Protein AF-A0A1A8SPV0-F1 (afdb_monomer_lite)

Secondary structure (DSSP, 8-state):
--HHHHHHHHHHHHHHHHHS-GGG-BHHHHHHIIIIIS--GGGHHHHHHH--BHHHHTT--HHIIIIIS----HHHHHHHHHHHHHHHHIIIII-S-GGGGS-HHHIIIIIHHHTT-GGGHHHHHHTT--HHHHHH--HHHHHHHH----HHHHHHHHHHHHHHHHTTT-TT---

Foldseek 3Di:
DDPVVVVVQLVVLCVVPQVDQQQQFALSNVLSCCCPQLVHNVQSVLCSVQPGGSNSLLVDDLCCCCPSSVPVQPLSSVSSVLVSVQSVVCVVPPGGFLQSVFWLQCVLCPVCVVLVNNVQSVLSNVSRCTSSSLLVDDLCCCCPRSVNPDPVSSVSSVVSSVVCVVVSVHPPDDD

pLDDT: mean 93.68, std 8.32, range [50.78, 98.81]

Structure (mmCIF, N/CA/C/O backbone):
data_AF-A0A1A8SPV0-F1
#
_entry.id   AF-A0A1A8SPV0-F1
#
loop_
_atom_site.group_PDB
_atom_site.id
_atom_site.type_symbol
_atom_site.label_atom_id
_atom_site.label_alt_id
_atom_site.label_comp_id
_atom_site.label_asym_id
_atom_site.label_entity_id
_atom_site.label_seq_id
_atom_site.pdbx_PDB_ins_code
_atom_site.Cartn_x
_atom_site.Cartn_y
_atom_site.Cartn_z
_atom_site.occupancy
_atom_site.B_iso_or_equiv
_atom_site.auth_seq_id
_atom_site.auth_comp_id
_atom_site.auth_asym_id
_atom_site.auth_atom_id
_atom_site.pdbx_PDB_model_num
ATOM 1 N N . MET A 1 1 ? 1.471 11.234 -28.391 1.00 57.25 1 MET A N 1
ATOM 2 C CA . MET A 1 1 ? 0.528 10.204 -27.920 1.00 57.25 1 MET A CA 1
ATOM 3 C C . MET A 1 1 ? -0.560 10.929 -27.162 1.00 57.25 1 MET A C 1
ATOM 5 O O . MET A 1 1 ? -0.248 11.932 -26.532 1.00 57.25 1 MET A O 1
ATOM 9 N N . SER A 1 2 ? -1.816 10.529 -27.324 1.00 77.38 2 SER A N 1
ATOM 10 C CA . SER A 1 2 ? -2.925 11.128 -26.569 1.00 77.38 2 SER A CA 1
ATOM 11 C C . SER A 1 2 ? -2.869 10.671 -25.105 1.00 77.38 2 SER A C 1
ATOM 13 O O . SER A 1 2 ? -2.482 9.531 -24.857 1.00 77.38 2 SER A O 1
ATOM 15 N N . ASP A 1 3 ? -3.312 11.502 -24.154 1.00 74.75 3 ASP A N 1
ATOM 16 C CA . ASP A 1 3 ? -3.429 11.139 -22.727 1.00 74.75 3 ASP A CA 1
ATOM 17 C C . ASP A 1 3 ? -4.176 9.803 -22.511 1.00 74.75 3 ASP A C 1
ATOM 19 O O . ASP A 1 3 ? -3.866 9.038 -21.598 1.00 74.75 3 ASP A O 1
ATOM 23 N N . GLY A 1 4 ? -5.135 9.477 -23.389 1.00 76.62 4 GLY A N 1
ATOM 24 C CA . GLY A 1 4 ? -5.872 8.210 -23.345 1.00 76.62 4 GLY A CA 1
ATOM 25 C C . GLY A 1 4 ? -5.055 6.981 -23.770 1.00 76.62 4 GLY A C 1
ATOM 26 O O . GLY A 1 4 ? -5.272 5.894 -23.239 1.00 76.62 4 GLY A O 1
ATOM 27 N N . GLU A 1 5 ? -4.101 7.136 -24.691 1.00 80.12 5 GLU A N 1
ATOM 28 C CA . GLU A 1 5 ? -3.209 6.046 -25.117 1.00 80.12 5 GLU A CA 1
ATOM 29 C C . GLU A 1 5 ? -2.194 5.712 -24.021 1.00 80.12 5 GLU A C 1
ATOM 31 O O . GLU A 1 5 ? -1.911 4.543 -23.771 1.00 80.12 5 GLU A O 1
ATOM 36 N N . GLU A 1 6 ? -1.682 6.736 -23.335 1.00 80.69 6 GLU A N 1
ATOM 37 C CA . GLU A 1 6 ? -0.732 6.569 -22.236 1.00 80.69 6 GLU A CA 1
ATOM 38 C C . GLU A 1 6 ? -1.379 5.884 -21.024 1.00 80.69 6 GLU A C 1
ATOM 40 O O . GLU A 1 6 ? -0.789 4.984 -20.426 1.00 80.69 6 GLU A O 1
ATOM 45 N N . HIS A 1 7 ? -2.621 6.245 -20.687 1.00 82.00 7 HIS A N 1
ATOM 46 C CA . HIS A 1 7 ? -3.356 5.577 -19.614 1.00 82.00 7 HIS A CA 1
ATOM 47 C C . HIS A 1 7 ? -3.619 4.094 -19.923 1.00 82.00 7 HIS A C 1
ATOM 49 O O . HIS A 1 7 ? -3.449 3.237 -19.053 1.00 82.00 7 HIS A O 1
ATOM 55 N N . LEU A 1 8 ? -3.992 3.775 -21.167 1.00 82.69 8 LEU A N 1
ATOM 56 C CA . LEU A 1 8 ? -4.227 2.397 -21.591 1.00 82.69 8 LEU A CA 1
ATOM 57 C C . LEU A 1 8 ? -2.947 1.551 -21.536 1.00 82.69 8 LEU A C 1
ATOM 59 O O . LEU A 1 8 ? -2.997 0.418 -21.055 1.00 82.69 8 LEU A O 1
ATOM 63 N N . ASP A 1 9 ? -1.808 2.095 -21.974 1.00 87.81 9 ASP A N 1
ATOM 64 C CA . ASP A 1 9 ? -0.514 1.408 -21.874 1.00 87.81 9 ASP A CA 1
ATOM 65 C C . ASP A 1 9 ? -0.165 1.097 -20.411 1.00 87.81 9 ASP A C 1
ATOM 67 O O . ASP A 1 9 ? 0.179 -0.037 -20.078 1.00 87.81 9 ASP A O 1
ATOM 71 N N . ARG A 1 10 ? -0.363 2.051 -19.491 1.00 85.50 10 ARG A N 1
ATOM 72 C CA . ARG A 1 10 ? -0.126 1.825 -18.053 1.00 85.50 10 ARG A CA 1
ATOM 73 C C . ARG A 1 10 ? -1.000 0.709 -17.479 1.00 85.50 10 ARG A C 1
ATOM 75 O O . ARG A 1 10 ? -0.499 -0.106 -16.707 1.00 85.50 10 ARG A O 1
ATOM 82 N N . LEU A 1 11 ? -2.273 0.626 -17.868 1.00 87.44 11 LEU A N 1
ATOM 83 C CA . LEU A 1 11 ? -3.155 -0.470 -17.447 1.00 87.44 11 LEU A CA 1
ATOM 84 C C . LEU A 1 11 ? -2.682 -1.825 -17.989 1.00 87.44 11 LEU A C 1
ATOM 86 O O . LEU A 1 11 ? -2.679 -2.813 -17.256 1.00 87.44 11 LEU A O 1
ATOM 90 N N . GLN A 1 12 ? -2.230 -1.877 -19.244 1.00 87.94 12 GLN A N 1
ATOM 91 C CA . GLN A 1 12 ? -1.663 -3.096 -19.827 1.00 87.94 12 GLN A CA 1
ATOM 92 C C . GLN A 1 12 ? -0.385 -3.525 -19.097 1.00 87.94 12 GLN A C 1
ATOM 94 O O . GLN A 1 12 ? -0.232 -4.697 -18.756 1.00 87.94 12 GLN A O 1
ATOM 99 N N . GLN A 1 13 ? 0.510 -2.580 -18.797 1.00 89.19 13 GLN A N 1
ATOM 100 C CA . GLN A 1 13 ? 1.711 -2.842 -18.003 1.00 89.19 13 GLN A CA 1
ATOM 101 C C . GLN A 1 13 ? 1.366 -3.326 -16.588 1.00 89.19 13 GLN A C 1
ATOM 103 O O . GLN A 1 13 ? 2.016 -4.239 -16.086 1.00 89.19 13 GLN A O 1
ATOM 108 N N . ALA A 1 14 ? 0.334 -2.762 -15.955 1.00 86.38 14 ALA A N 1
ATOM 109 C CA . ALA A 1 14 ? -0.133 -3.208 -14.647 1.00 86.38 14 ALA A CA 1
ATOM 110 C C . ALA A 1 14 ? -0.661 -4.649 -14.693 1.00 86.38 14 ALA A C 1
ATOM 112 O O . ALA A 1 14 ? -0.336 -5.440 -13.813 1.00 86.38 14 ALA A O 1
ATOM 113 N N . GLU A 1 15 ? -1.390 -5.042 -15.736 1.00 86.44 15 GLU A N 1
ATOM 114 C CA . GLU A 1 15 ? -1.851 -6.427 -15.875 1.00 86.44 15 GLU A CA 1
ATOM 115 C C . GLU A 1 15 ? -0.677 -7.407 -16.040 1.00 86.44 15 GLU A C 1
ATOM 117 O O . GLU A 1 15 ? -0.641 -8.452 -15.390 1.00 86.44 15 GLU A O 1
ATOM 122 N N . LEU A 1 16 ? 0.355 -7.032 -16.808 1.00 84.31 16 LEU A N 1
ATOM 123 C CA . LEU A 1 16 ? 1.569 -7.846 -16.963 1.00 84.31 16 LEU A CA 1
ATOM 124 C C . LEU A 1 16 ? 2.277 -8.125 -15.629 1.00 84.31 16 LEU A C 1
ATOM 126 O O . LEU A 1 16 ? 2.913 -9.174 -15.481 1.00 84.31 16 LEU A O 1
ATOM 130 N N . THR A 1 17 ? 2.163 -7.223 -14.650 1.00 86.88 17 THR A N 1
ATOM 131 C CA . THR A 1 17 ? 2.769 -7.404 -13.320 1.00 86.88 17 THR A CA 1
ATOM 132 C C . THR A 1 17 ? 2.154 -8.571 -12.546 1.00 86.88 17 THR A C 1
ATOM 134 O O . THR A 1 17 ? 2.819 -9.151 -11.693 1.00 86.88 17 THR A O 1
ATOM 137 N N . ARG A 1 18 ? 0.920 -8.979 -12.875 1.00 82.50 18 ARG A N 1
ATOM 138 C CA . ARG A 1 18 ? 0.226 -10.086 -12.201 1.00 82.50 18 ARG A CA 1
ATOM 139 C C . ARG A 1 18 ? 0.742 -11.460 -12.610 1.00 82.50 18 ARG A C 1
ATOM 141 O O . ARG A 1 18 ? 0.628 -12.409 -11.841 1.00 82.50 18 ARG A O 1
ATOM 148 N N . THR A 1 19 ? 1.281 -11.577 -13.821 1.00 82.62 19 THR A N 1
ATOM 149 C CA . THR A 1 19 ? 1.695 -12.860 -14.415 1.00 82.62 19 THR A CA 1
ATOM 150 C C . THR A 1 19 ? 3.202 -12.965 -14.624 1.00 82.62 19 THR A C 1
ATOM 152 O O . THR A 1 19 ? 3.691 -14.000 -15.070 1.00 82.62 19 THR A O 1
ATOM 155 N N . THR A 1 20 ? 3.947 -11.898 -14.336 1.00 88.06 20 THR A N 1
ATOM 156 C CA . THR A 1 20 ? 5.388 -11.814 -14.582 1.00 88.06 20 THR A CA 1
ATOM 157 C C . THR A 1 20 ? 6.127 -11.616 -13.269 1.00 88.06 20 THR A C 1
ATOM 159 O O . THR A 1 20 ? 5.799 -10.699 -12.519 1.00 88.06 20 THR A O 1
ATOM 162 N N . CYS A 1 21 ? 7.170 -12.409 -13.014 1.00 92.06 21 CYS A N 1
ATOM 163 C CA . CYS A 1 21 ? 8.030 -12.227 -11.844 1.00 92.06 21 CYS A CA 1
ATOM 164 C C . CYS A 1 21 ? 8.612 -10.808 -11.797 1.00 92.06 21 CYS A C 1
ATOM 166 O O . CYS A 1 21 ? 9.087 -10.293 -12.816 1.00 92.06 21 CYS A O 1
ATOM 168 N N . MET A 1 22 ? 8.618 -10.190 -10.611 1.00 94.81 22 MET A N 1
ATOM 169 C CA . MET A 1 22 ? 9.085 -8.811 -10.438 1.00 94.81 22 MET A CA 1
ATOM 170 C C . MET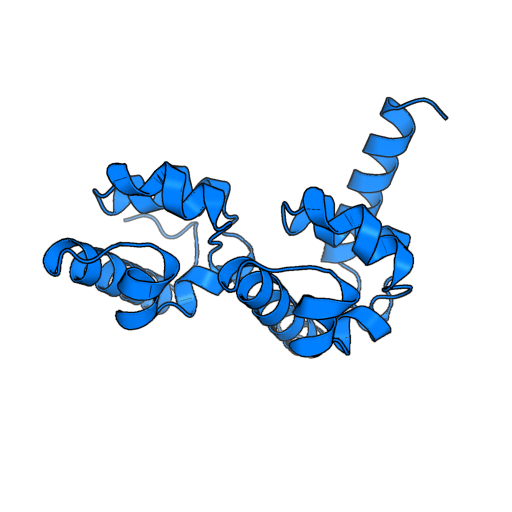 A 1 22 ? 10.536 -8.644 -10.901 1.00 94.81 22 MET A C 1
ATOM 172 O O . MET A 1 22 ? 10.874 -7.638 -11.519 1.00 94.81 22 MET A O 1
ATOM 176 N N . SER A 1 23 ? 11.391 -9.653 -10.729 1.00 94.62 23 SER A N 1
ATOM 177 C CA . SER A 1 23 ? 12.774 -9.643 -11.230 1.00 94.62 23 SER A CA 1
ATOM 178 C C . SER A 1 23 ? 12.913 -9.498 -12.756 1.00 94.62 23 SER A C 1
ATOM 180 O O . SER A 1 23 ? 14.002 -9.177 -13.241 1.00 94.62 23 SER A O 1
ATOM 182 N N . LEU A 1 24 ? 11.838 -9.694 -13.524 1.00 94.88 24 LEU A N 1
ATOM 183 C CA . LEU A 1 24 ? 11.809 -9.541 -14.982 1.00 94.88 24 LEU A CA 1
ATOM 184 C C . LEU A 1 24 ? 11.193 -8.210 -15.437 1.00 94.88 24 LEU A C 1
ATOM 186 O O . LEU A 1 24 ? 11.202 -7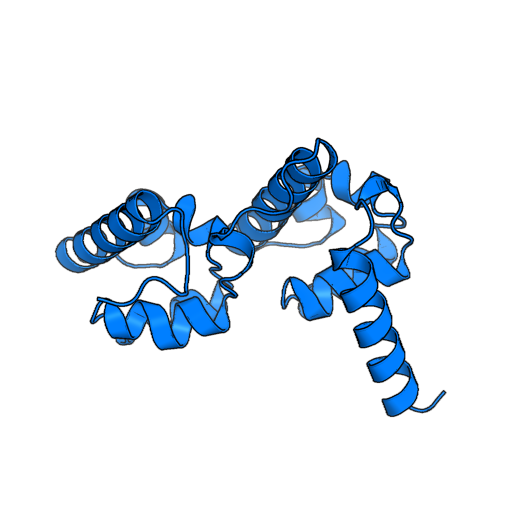.904 -16.632 1.00 94.88 24 LEU A O 1
ATOM 190 N N . TRP A 1 25 ? 10.673 -7.397 -14.515 1.00 96.25 25 TRP A N 1
ATOM 191 C CA . TRP A 1 25 ? 10.015 -6.143 -14.868 1.00 96.25 25 TRP A CA 1
ATOM 192 C C . TRP A 1 25 ? 11.002 -5.102 -15.391 1.00 96.25 25 TRP A C 1
ATOM 194 O O . TRP A 1 25 ? 12.062 -4.843 -14.810 1.00 96.25 25 TRP A O 1
ATOM 204 N N . ARG A 1 26 ? 10.601 -4.440 -16.477 1.00 95.88 26 ARG A N 1
ATOM 205 C CA . ARG A 1 26 ? 11.246 -3.222 -16.981 1.00 95.88 26 ARG A CA 1
ATOM 206 C C . ARG A 1 26 ? 10.714 -1.993 -16.237 1.00 95.88 26 ARG A C 1
ATOM 208 O O . ARG A 1 26 ? 9.718 -2.081 -15.524 1.00 95.88 26 ARG A O 1
ATOM 215 N N . ALA A 1 27 ? 11.357 -0.842 -16.438 1.00 95.12 27 ALA A N 1
ATOM 216 C CA . ALA A 1 27 ? 10.978 0.420 -15.796 1.00 95.12 27 ALA A CA 1
ATOM 217 C C . ALA A 1 27 ? 9.480 0.762 -15.943 1.00 95.12 27 ALA A C 1
ATOM 219 O O . ALA A 1 27 ? 8.859 1.153 -14.962 1.00 95.12 27 ALA A O 1
ATOM 220 N N . GLY A 1 28 ? 8.886 0.554 -17.126 1.00 94.50 28 GLY A N 1
ATOM 221 C CA . GLY A 1 28 ? 7.456 0.816 -17.353 1.00 94.50 28 GLY A CA 1
ATOM 222 C C . GLY A 1 28 ? 6.535 -0.023 -16.460 1.00 94.50 28 GLY A C 1
ATOM 223 O O . GLY A 1 28 ? 5.647 0.522 -15.815 1.00 94.50 28 GLY A O 1
ATOM 224 N N . ALA A 1 29 ? 6.807 -1.325 -16.327 1.00 96.19 29 ALA A N 1
ATOM 225 C CA . ALA A 1 29 ? 6.045 -2.210 -15.442 1.00 96.19 29 ALA A CA 1
ATOM 226 C C . ALA A 1 29 ? 6.198 -1.829 -13.959 1.00 96.19 29 ALA A C 1
ATOM 228 O O . ALA A 1 29 ? 5.231 -1.892 -13.208 1.00 96.19 29 ALA A O 1
ATOM 229 N N . VAL A 1 30 ? 7.381 -1.363 -13.538 1.00 97.19 30 VAL A N 1
ATOM 230 C CA . VAL A 1 30 ? 7.593 -0.837 -12.177 1.00 97.19 30 VAL A CA 1
ATOM 231 C C . VAL A 1 30 ? 6.748 0.414 -11.918 1.00 97.19 30 VAL A C 1
ATOM 233 O O . VAL A 1 30 ? 6.123 0.522 -10.864 1.00 97.19 30 VAL A O 1
ATOM 236 N N . GLN A 1 31 ? 6.708 1.348 -12.872 1.00 95.81 31 GLN A N 1
ATOM 237 C CA . GLN A 1 31 ? 5.912 2.572 -12.747 1.00 95.81 31 GLN A CA 1
ATOM 238 C C . GLN A 1 31 ? 4.414 2.257 -12.713 1.00 95.81 31 GLN A C 1
ATOM 240 O O . GLN A 1 31 ? 3.716 2.722 -11.815 1.00 95.81 31 GLN A O 1
ATOM 245 N N . ALA A 1 32 ? 3.943 1.397 -13.620 1.00 96.12 32 ALA A N 1
ATOM 246 C CA . ALA A 1 32 ? 2.555 0.947 -13.650 1.00 96.12 32 ALA A CA 1
ATOM 247 C C . ALA A 1 32 ? 2.153 0.208 -12.366 1.00 96.12 32 ALA A C 1
ATOM 249 O O . ALA A 1 32 ? 1.067 0.430 -11.837 1.00 96.12 32 ALA A O 1
ATOM 250 N N . TRP A 1 33 ? 3.038 -0.623 -11.811 1.00 97.12 33 TRP A N 1
ATOM 251 C CA . TRP A 1 33 ? 2.814 -1.271 -10.521 1.00 97.12 33 TRP A CA 1
ATOM 252 C C . TRP A 1 33 ? 2.680 -0.259 -9.375 1.00 97.12 33 TRP A C 1
ATOM 254 O O . TRP A 1 33 ? 1.744 -0.353 -8.581 1.00 97.12 33 TRP A O 1
ATOM 264 N N . MET A 1 34 ? 3.576 0.729 -9.295 1.00 97.19 34 MET A N 1
ATOM 265 C CA . MET A 1 34 ? 3.522 1.769 -8.260 1.00 97.19 34 MET A CA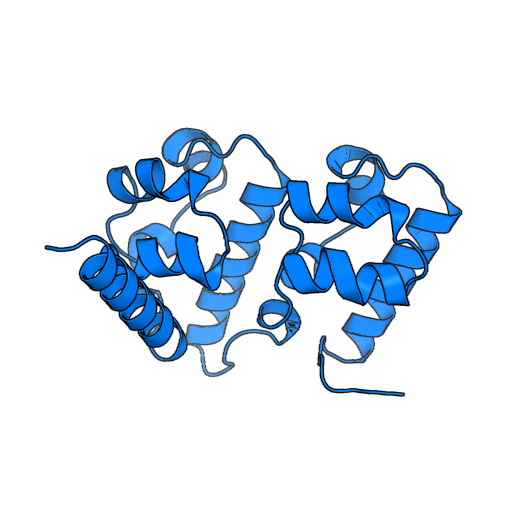 1
ATOM 266 C C . MET A 1 34 ? 2.231 2.595 -8.363 1.00 97.19 34 MET A C 1
ATOM 268 O O . MET A 1 34 ? 1.588 2.891 -7.357 1.00 97.19 34 MET A O 1
ATOM 272 N N . GLU A 1 35 ? 1.836 2.951 -9.582 1.00 95.94 35 GLU A N 1
ATOM 273 C CA . GLU A 1 35 ? 0.657 3.771 -9.837 1.00 95.94 35 GLU A CA 1
ATOM 274 C C . GLU A 1 35 ? -0.648 3.007 -9.622 1.00 95.94 35 GLU A C 1
ATOM 276 O O . GLU A 1 35 ? -1.470 3.402 -8.798 1.00 95.94 35 GLU A O 1
ATOM 281 N N . VAL A 1 36 ? -0.829 1.919 -10.368 1.00 95.56 36 VAL A N 1
ATOM 282 C CA .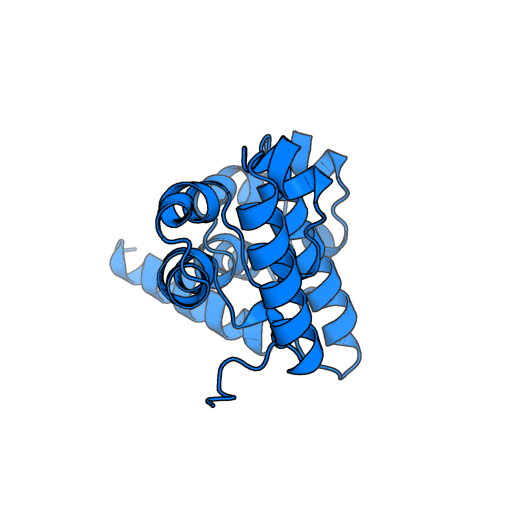 VAL A 1 36 ? -2.119 1.245 -10.539 1.00 95.56 36 VAL A CA 1
ATOM 283 C C . VAL A 1 36 ? -2.323 0.183 -9.469 1.00 95.56 36 VAL A C 1
ATOM 285 O O . VAL A 1 36 ? -3.376 0.135 -8.843 1.00 95.56 36 VAL A O 1
ATOM 288 N N . VAL A 1 37 ? -1.316 -0.663 -9.231 1.00 95.56 37 VAL A N 1
ATOM 289 C CA . VAL A 1 37 ? -1.445 -1.803 -8.306 1.00 95.56 37 VAL A CA 1
ATOM 290 C C . VAL A 1 37 ? -1.294 -1.350 -6.857 1.00 95.56 37 VAL A C 1
ATOM 292 O O . VAL A 1 37 ? -2.055 -1.756 -5.982 1.00 95.56 37 VAL A O 1
ATOM 295 N N . MET A 1 38 ? -0.312 -0.493 -6.584 1.00 97.44 38 MET A N 1
ATOM 296 C CA . MET A 1 38 ? -0.055 0.005 -5.234 1.00 97.44 38 MET A CA 1
ATOM 297 C C . MET A 1 38 ? -0.905 1.231 -4.882 1.00 97.44 38 MET A C 1
ATOM 299 O O . MET A 1 38 ? -1.086 1.514 -3.693 1.00 97.44 38 MET A O 1
ATOM 303 N N . GLY A 1 39 ? -1.443 1.938 -5.883 1.00 97.25 39 GLY A N 1
ATOM 304 C CA . GLY A 1 39 ? -2.232 3.152 -5.684 1.00 97.25 39 GLY A CA 1
ATOM 305 C C . GLY A 1 39 ? -1.392 4.329 -5.190 1.00 97.25 39 GLY A C 1
ATOM 306 O O . GLY A 1 39 ? -1.842 5.083 -4.330 1.00 97.25 39 GLY A O 1
ATOM 307 N N . MET A 1 40 ? -0.150 4.457 -5.670 1.00 98.00 40 MET A N 1
ATOM 308 C CA . MET A 1 40 ? 0.829 5.431 -5.174 1.00 98.00 40 MET A CA 1
ATOM 309 C C . MET A 1 40 ? 1.369 6.365 -6.275 1.00 98.00 40 MET A C 1
ATOM 311 O O . MET A 1 40 ? 2.588 6.483 -6.449 1.00 98.00 40 MET A O 1
ATOM 315 N N . PRO A 1 41 ? 0.499 7.079 -7.018 1.00 96.50 41 PRO A N 1
ATOM 316 C CA . PRO A 1 41 ? 0.925 7.918 -8.138 1.00 96.50 41 PRO A CA 1
ATOM 317 C C . PRO A 1 41 ? 1.878 9.049 -7.732 1.00 96.50 41 PRO A C 1
ATOM 319 O O . PRO A 1 41 ? 2.727 9.467 -8.516 1.00 96.50 41 PRO A O 1
ATOM 322 N N . MET A 1 42 ? 1.793 9.514 -6.481 1.00 96.94 42 MET A N 1
ATOM 323 C CA . MET A 1 42 ? 2.638 10.592 -5.961 1.00 96.94 42 MET A CA 1
ATOM 324 C C . MET A 1 42 ? 4.136 10.251 -5.928 1.00 96.94 42 MET A C 1
ATOM 326 O O . MET A 1 42 ? 4.952 11.163 -5.835 1.00 96.94 42 MET A O 1
ATOM 330 N N . TYR A 1 43 ? 4.508 8.968 -6.013 1.00 97.50 43 TYR A N 1
ATOM 331 C CA . TYR A 1 43 ? 5.907 8.527 -5.991 1.00 97.50 43 TYR A CA 1
ATOM 332 C C . TYR A 1 43 ? 6.460 8.149 -7.370 1.00 97.50 43 TYR A C 1
ATOM 334 O O . TYR A 1 43 ? 7.633 7.787 -7.466 1.00 97.50 43 TYR A O 1
ATOM 342 N N . ILE A 1 44 ? 5.670 8.255 -8.449 1.00 95.56 44 ILE A N 1
ATOM 343 C CA . ILE A 1 44 ? 6.101 7.828 -9.793 1.00 95.56 44 ILE A CA 1
ATOM 344 C C . ILE A 1 44 ? 7.314 8.618 -10.273 1.00 95.56 44 ILE A C 1
ATOM 346 O O . ILE A 1 44 ? 8.233 8.011 -10.813 1.00 95.56 44 ILE A O 1
ATOM 350 N N . GLN A 1 45 ? 7.355 9.937 -10.059 1.00 95.38 45 GLN A N 1
ATOM 351 C CA . GLN A 1 45 ? 8.464 10.767 -10.539 1.00 95.38 45 GLN A CA 1
ATOM 352 C C . GLN A 1 45 ? 9.801 10.283 -9.961 1.00 95.38 45 GLN A C 1
ATOM 354 O O . GLN A 1 45 ? 10.681 9.858 -10.711 1.00 95.38 45 GLN A O 1
ATOM 359 N N . ALA A 1 46 ? 9.911 10.231 -8.630 1.00 96.00 46 ALA A N 1
ATOM 360 C CA . ALA A 1 46 ? 11.111 9.748 -7.951 1.00 96.00 46 ALA A CA 1
ATOM 361 C C . ALA A 1 46 ? 11.403 8.270 -8.274 1.00 96.00 46 ALA A C 1
ATOM 363 O O . ALA A 1 46 ? 12.560 7.882 -8.442 1.00 96.00 46 ALA A O 1
ATOM 364 N N . CYS A 1 47 ? 10.367 7.438 -8.428 1.00 95.88 47 CYS A N 1
ATOM 365 C CA . CYS A 1 47 ? 10.519 6.045 -8.846 1.00 95.88 47 CYS A CA 1
ATOM 366 C C . CYS A 1 47 ? 11.117 5.932 -10.255 1.00 95.88 47 CYS A C 1
ATOM 368 O O . CYS A 1 47 ? 12.044 5.156 -10.465 1.00 95.88 47 CYS A O 1
ATOM 370 N N . SER A 1 48 ? 10.659 6.746 -11.207 1.00 94.75 48 SER A N 1
ATOM 371 C CA . SER A 1 48 ? 11.155 6.752 -12.585 1.00 94.75 48 SER A CA 1
ATOM 372 C C . SER A 1 48 ? 12.622 7.173 -12.670 1.00 94.75 48 SER A C 1
ATOM 374 O O . SER A 1 48 ? 13.377 6.637 -13.486 1.00 94.75 48 SER A O 1
ATOM 376 N N . GLU A 1 49 ? 13.052 8.085 -11.798 1.00 95.44 49 GLU A N 1
ATOM 377 C CA . GLU A 1 49 ? 14.421 8.589 -11.725 1.00 95.44 49 GLU A CA 1
ATOM 378 C C . GLU A 1 49 ? 15.372 7.552 -11.120 1.00 95.44 49 GLU A C 1
ATOM 380 O O . GLU A 1 49 ? 16.441 7.315 -11.688 1.00 95.44 49 GLU A O 1
ATOM 385 N N . ASN A 1 50 ? 14.945 6.865 -10.056 1.00 95.56 50 ASN A N 1
ATOM 386 C CA . ASN A 1 50 ? 15.819 6.032 -9.226 1.00 95.56 50 ASN A CA 1
ATOM 387 C C . ASN A 1 50 ? 15.679 4.516 -9.465 1.00 95.56 50 ASN A C 1
ATOM 389 O O . ASN A 1 50 ? 16.600 3.758 -9.167 1.00 95.56 50 ASN A O 1
ATOM 393 N N . VAL A 1 51 ? 14.572 4.041 -10.048 1.00 97.00 51 VAL A N 1
ATOM 394 C CA . VAL A 1 51 ? 14.271 2.606 -10.197 1.00 97.00 51 VAL A CA 1
ATOM 395 C C . VAL A 1 51 ? 14.098 2.237 -11.669 1.00 97.00 51 VAL A C 1
ATOM 397 O O . VAL A 1 51 ? 13.095 2.541 -12.310 1.00 97.00 51 VAL A O 1
ATOM 400 N N . LYS A 1 52 ? 15.097 1.546 -12.232 1.00 95.94 52 LYS A N 1
ATOM 401 C CA . LYS A 1 52 ? 15.149 1.232 -13.677 1.00 95.94 52 LYS A CA 1
ATOM 402 C C . LYS A 1 52 ? 14.672 -0.174 -14.049 1.00 95.94 52 LYS A C 1
ATOM 404 O O . LYS A 1 52 ? 14.533 -0.488 -15.229 1.00 95.94 52 LYS A O 1
ATOM 409 N N . SER A 1 53 ? 14.444 -1.038 -13.067 1.00 97.69 53 SER A N 1
ATOM 410 C CA . SER A 1 53 ? 13.940 -2.399 -13.276 1.00 97.69 53 SER A CA 1
ATOM 411 C C . SER A 1 53 ? 13.374 -2.966 -11.983 1.00 97.69 53 SER A C 1
ATOM 413 O O . SER A 1 53 ? 13.681 -2.472 -10.895 1.00 97.69 53 SER A O 1
ATOM 415 N N . GLY A 1 54 ? 12.608 -4.048 -12.089 1.00 97.25 54 GLY A N 1
ATOM 416 C CA . GLY A 1 54 ? 12.106 -4.737 -10.910 1.00 97.25 54 GLY A CA 1
ATOM 417 C C . GLY A 1 54 ? 13.206 -5.401 -10.078 1.00 97.25 54 GLY A C 1
ATOM 418 O O . GLY A 1 54 ? 13.057 -5.481 -8.869 1.00 97.25 54 GLY A O 1
ATOM 419 N N . LYS A 1 55 ? 14.373 -5.753 -10.647 1.00 96.31 55 LYS A N 1
ATOM 420 C CA . LYS A 1 55 ? 15.542 -6.180 -9.842 1.00 96.31 55 LYS A CA 1
ATOM 421 C C . LYS A 1 55 ? 16.043 -5.083 -8.906 1.00 96.31 55 LYS A C 1
ATOM 423 O O . LYS A 1 55 ? 16.424 -5.380 -7.781 1.00 96.31 55 LYS A O 1
ATOM 428 N N . VAL A 1 56 ? 16.039 -3.830 -9.370 1.00 97.19 56 VAL A N 1
ATOM 429 C CA . VAL A 1 56 ? 16.402 -2.676 -8.531 1.00 97.19 56 VAL A CA 1
ATOM 430 C C . VAL A 1 56 ? 15.337 -2.460 -7.462 1.00 97.19 56 VAL A C 1
ATOM 432 O O . VAL A 1 56 ? 15.682 -2.324 -6.295 1.00 97.19 56 VAL A O 1
ATOM 435 N N . LEU A 1 57 ? 14.052 -2.513 -7.836 1.00 97.31 57 LEU A N 1
ATOM 436 C CA . LEU A 1 57 ? 12.937 -2.404 -6.889 1.00 97.31 57 LEU A CA 1
ATOM 437 C C . LEU A 1 57 ? 13.024 -3.467 -5.783 1.00 97.31 57 LEU A C 1
ATOM 439 O O . LEU A 1 57 ? 12.946 -3.150 -4.601 1.00 97.31 57 LEU A O 1
ATOM 443 N N . LEU A 1 58 ? 13.259 -4.721 -6.172 1.00 95.75 58 LEU A N 1
ATOM 444 C CA . LEU A 1 58 ? 13.470 -5.848 -5.269 1.00 95.75 58 LEU A CA 1
ATOM 445 C C . LEU A 1 58 ? 14.713 -5.689 -4.395 1.00 95.75 58 LEU A C 1
ATOM 447 O O . LEU A 1 58 ? 14.868 -6.486 -3.484 1.00 95.75 58 LEU A O 1
ATOM 451 N N . GLY A 1 59 ? 15.613 -4.745 -4.662 1.00 95.06 59 GLY A N 1
ATOM 452 C CA . GLY A 1 59 ? 16.827 -4.503 -3.882 1.00 95.06 59 GLY A CA 1
ATOM 453 C C . GLY A 1 59 ? 16.728 -3.337 -2.896 1.00 95.06 59 GLY A C 1
ATOM 454 O O . GLY A 1 59 ? 17.645 -3.177 -2.098 1.00 95.06 59 GLY A O 1
ATOM 455 N N . LEU A 1 60 ? 15.650 -2.541 -2.930 1.00 95.88 60 LEU A N 1
ATOM 456 C CA . LEU A 1 60 ? 15.567 -1.301 -2.150 1.00 95.88 60 LEU A CA 1
ATOM 457 C C . LEU A 1 60 ? 15.573 -1.551 -0.635 1.00 95.88 60 LEU A C 1
ATOM 459 O O . LEU A 1 60 ? 14.844 -2.396 -0.103 1.00 95.88 60 LEU A O 1
ATOM 463 N N . THR A 1 61 ? 16.376 -0.758 0.065 1.00 95.06 61 THR A N 1
ATOM 464 C CA . THR A 1 61 ? 16.448 -0.686 1.526 1.00 95.06 61 THR A CA 1
ATOM 465 C C . THR A 1 61 ? 15.465 0.350 2.089 1.00 95.06 61 THR A C 1
ATOM 467 O O . THR A 1 61 ? 14.733 1.003 1.352 1.00 95.06 61 THR A O 1
ATOM 470 N N . ASP A 1 62 ? 15.403 0.495 3.420 1.00 93.25 62 ASP A N 1
ATOM 471 C CA . ASP A 1 62 ? 14.597 1.560 4.052 1.00 93.25 62 ASP A CA 1
ATOM 472 C C . ASP A 1 62 ? 15.097 2.938 3.644 1.00 93.25 62 ASP A C 1
ATOM 474 O O . ASP A 1 62 ? 14.305 3.832 3.361 1.00 93.25 62 ASP A O 1
ATOM 478 N N . GLU A 1 63 ? 16.420 3.079 3.623 1.00 95.19 63 GLU A N 1
ATOM 479 C CA . GLU A 1 63 ? 17.099 4.317 3.288 1.00 95.19 63 GLU A CA 1
ATOM 480 C C . GLU A 1 63 ? 16.848 4.691 1.826 1.00 95.19 63 GLU A C 1
ATOM 482 O O . GLU A 1 63 ? 16.526 5.842 1.545 1.00 95.19 63 GLU A O 1
ATOM 487 N N . ASP A 1 64 ? 16.862 3.720 0.906 1.00 96.25 64 ASP A N 1
ATOM 488 C CA . ASP A 1 64 ? 16.532 3.978 -0.501 1.00 96.25 64 ASP A CA 1
ATOM 489 C C . ASP A 1 64 ? 15.075 4.432 -0.682 1.00 96.25 64 ASP A C 1
ATOM 491 O O . ASP A 1 64 ? 14.786 5.302 -1.506 1.00 96.25 64 ASP A O 1
ATOM 495 N N . LEU A 1 65 ? 14.138 3.868 0.087 1.00 97.12 65 LEU A N 1
ATOM 496 C CA . LEU A 1 65 ? 12.737 4.299 0.050 1.00 97.12 65 LEU A CA 1
ATOM 497 C C . LEU A 1 65 ? 12.561 5.699 0.647 1.00 97.12 65 LEU A C 1
ATOM 499 O O . LEU A 1 65 ? 11.784 6.501 0.132 1.00 97.12 65 LEU A O 1
ATOM 503 N N . GLU A 1 66 ? 13.258 5.999 1.738 1.00 96.62 66 GLU A N 1
ATOM 504 C CA . GLU A 1 66 ? 13.154 7.285 2.423 1.00 96.62 66 GLU A CA 1
ATOM 505 C C . GLU A 1 66 ? 13.831 8.414 1.644 1.00 96.62 66 GLU A C 1
ATOM 507 O O . GLU A 1 66 ? 13.202 9.442 1.403 1.00 96.62 66 GLU A O 1
ATOM 512 N N . LEU A 1 67 ? 15.077 8.213 1.214 1.00 94.81 67 LEU A N 1
ATOM 513 C CA . LEU A 1 67 ? 15.889 9.227 0.544 1.00 94.81 67 LEU A CA 1
ATOM 514 C C . LEU A 1 67 ? 15.727 9.172 -0.976 1.00 94.81 67 LEU A C 1
ATOM 516 O O . LEU A 1 67 ? 15.410 10.183 -1.598 1.00 94.81 67 LEU A O 1
ATOM 520 N N . GLY A 1 68 ? 15.896 7.992 -1.575 1.00 92.88 68 GLY A N 1
ATOM 521 C CA . GLY A 1 68 ? 15.848 7.818 -3.030 1.00 92.88 68 GLY A CA 1
ATOM 522 C C . GLY A 1 68 ? 14.454 8.061 -3.606 1.00 92.88 68 GLY A C 1
ATOM 523 O O . GLY A 1 68 ? 14.302 8.773 -4.593 1.00 92.88 68 GLY A O 1
ATOM 524 N N . LEU A 1 69 ? 13.413 7.522 -2.964 1.00 96.00 69 LEU A N 1
ATOM 525 C CA . LEU A 1 69 ? 12.022 7.736 -3.385 1.00 96.00 69 LEU A CA 1
ATOM 526 C C . LEU A 1 69 ? 11.319 8.890 -2.657 1.00 96.00 69 LEU A C 1
ATOM 528 O O . LEU A 1 69 ? 10.152 9.161 -2.939 1.00 96.00 69 LEU A O 1
ATOM 532 N N . SER A 1 70 ? 12.010 9.580 -1.741 1.00 96.62 70 SER A N 1
ATOM 533 C CA . SER A 1 70 ? 11.454 10.693 -0.954 1.00 96.62 70 SER A CA 1
ATOM 534 C C . SER A 1 70 ? 10.173 10.325 -0.184 1.00 96.62 70 SER A C 1
ATOM 536 O O . SER A 1 70 ? 9.261 11.140 -0.011 1.00 96.62 70 SER A O 1
ATOM 538 N N . ILE A 1 71 ? 10.063 9.079 0.290 1.00 97.88 71 ILE A N 1
ATOM 539 C CA . ILE A 1 71 ? 8.863 8.590 0.979 1.00 97.88 71 ILE A CA 1
ATOM 540 C C . ILE A 1 71 ? 8.972 8.899 2.470 1.00 97.88 71 ILE A C 1
ATOM 542 O O . ILE A 1 71 ? 9.343 8.046 3.273 1.00 97.88 71 ILE A O 1
ATOM 546 N N . GLY A 1 72 ? 8.595 10.116 2.865 1.00 97.31 72 GLY A N 1
ATOM 547 C CA . GLY A 1 72 ? 8.637 10.550 4.268 1.00 97.31 72 GLY A CA 1
ATOM 548 C C . GLY A 1 72 ? 7.638 9.834 5.193 1.00 97.31 72 GLY A C 1
ATOM 549 O O . GLY A 1 72 ? 7.918 9.654 6.380 1.00 97.31 72 GLY A O 1
ATOM 550 N N . ASN A 1 73 ? 6.504 9.354 4.670 1.00 98.00 73 ASN A N 1
ATOM 551 C CA . ASN A 1 73 ? 5.487 8.668 5.474 1.00 98.00 73 ASN A CA 1
ATOM 552 C C . ASN A 1 73 ? 5.914 7.214 5.803 1.00 98.00 73 ASN A C 1
ATOM 554 O O . ASN A 1 73 ? 6.093 6.410 4.882 1.00 98.00 73 ASN A O 1
ATOM 558 N N . PRO A 1 74 ? 6.039 6.834 7.091 1.00 97.88 74 PRO A N 1
ATOM 559 C CA . PRO A 1 74 ? 6.519 5.508 7.487 1.00 97.88 74 PRO A CA 1
ATOM 560 C C . PRO A 1 74 ? 5.568 4.366 7.102 1.00 97.88 74 PRO A C 1
ATOM 562 O O . PRO A 1 74 ? 6.032 3.257 6.837 1.00 97.88 74 PRO A O 1
ATOM 565 N N . ILE A 1 75 ? 4.255 4.611 7.026 1.00 98.50 75 ILE A N 1
ATOM 566 C CA . ILE A 1 75 ? 3.291 3.591 6.590 1.00 98.50 75 ILE A CA 1
ATOM 567 C C . ILE A 1 75 ? 3.384 3.374 5.077 1.00 98.50 75 ILE A C 1
ATOM 569 O O . ILE A 1 75 ? 3.327 2.232 4.629 1.00 98.50 75 ILE A O 1
ATOM 573 N N . HIS A 1 76 ? 3.638 4.424 4.290 1.00 98.62 76 HIS A N 1
ATOM 574 C CA . HIS A 1 76 ? 3.858 4.288 2.844 1.00 98.62 76 HIS A CA 1
ATOM 575 C C . HIS A 1 76 ? 5.127 3.481 2.546 1.00 98.62 76 HIS A C 1
ATOM 577 O O . HIS A 1 76 ? 5.100 2.581 1.705 1.00 98.62 76 HIS A O 1
ATOM 583 N N . ARG A 1 77 ? 6.219 3.733 3.288 1.00 98.31 77 ARG A N 1
ATOM 584 C CA . ARG A 1 77 ? 7.433 2.903 3.206 1.00 98.31 77 ARG A CA 1
ATOM 585 C C . ARG A 1 77 ? 7.120 1.455 3.557 1.00 98.31 77 ARG A C 1
ATOM 587 O O . ARG A 1 77 ? 7.436 0.557 2.782 1.00 98.31 77 ARG A O 1
ATOM 594 N N . ARG A 1 78 ? 6.432 1.222 4.681 1.00 98.44 78 ARG A N 1
ATOM 595 C CA . ARG A 1 78 ? 6.042 -0.128 5.114 1.00 98.44 78 ARG A CA 1
ATOM 596 C C . ARG A 1 78 ? 5.207 -0.852 4.052 1.00 98.44 78 ARG A C 1
ATOM 598 O O . ARG A 1 78 ? 5.501 -2.005 3.758 1.00 98.44 78 ARG A O 1
ATOM 605 N N . LYS A 1 79 ? 4.230 -0.179 3.439 1.00 98.69 79 LYS A N 1
ATOM 606 C CA . LYS A 1 79 ? 3.390 -0.717 2.358 1.00 98.69 79 LYS A CA 1
ATOM 607 C C . LYS A 1 79 ? 4.226 -1.260 1.197 1.00 98.69 79 LYS A C 1
ATOM 609 O O . LYS A 1 79 ? 4.038 -2.404 0.791 1.00 98.69 79 LYS A O 1
ATOM 614 N N . ILE A 1 80 ? 5.181 -0.471 0.698 1.00 98.38 80 ILE A N 1
ATOM 615 C CA . ILE A 1 80 ? 6.065 -0.882 -0.405 1.00 98.38 80 ILE A CA 1
ATOM 616 C C . ILE A 1 80 ? 6.959 -2.048 0.015 1.00 98.38 80 ILE A C 1
ATOM 618 O O . ILE A 1 80 ? 7.119 -2.995 -0.749 1.00 98.38 80 ILE A O 1
ATOM 622 N N . ARG A 1 81 ? 7.507 -2.026 1.234 1.00 98.12 81 ARG A N 1
ATOM 623 C CA . ARG A 1 81 ? 8.385 -3.102 1.720 1.00 98.12 81 ARG A CA 1
ATOM 624 C C . ARG A 1 81 ? 7.662 -4.427 1.852 1.00 98.12 81 ARG A C 1
ATOM 626 O O . ARG A 1 81 ? 8.150 -5.432 1.348 1.00 98.12 81 ARG A O 1
ATOM 633 N N . LEU A 1 82 ? 6.480 -4.413 2.462 1.00 98.19 82 LEU A N 1
ATOM 634 C CA . LEU A 1 82 ? 5.652 -5.607 2.578 1.00 98.19 82 LEU A CA 1
ATOM 635 C C . LEU A 1 82 ? 5.253 -6.135 1.201 1.00 98.19 82 LEU A C 1
ATOM 637 O O . LEU A 1 82 ? 5.267 -7.344 0.995 1.00 98.19 82 LEU A O 1
ATOM 641 N N . ALA A 1 83 ? 4.964 -5.250 0.243 1.00 97.75 83 ALA A N 1
ATOM 642 C CA . ALA A 1 83 ? 4.714 -5.665 -1.128 1.00 97.75 83 ALA A CA 1
ATOM 643 C C . ALA A 1 83 ? 5.958 -6.301 -1.771 1.00 97.75 83 ALA A C 1
ATOM 645 O O . ALA A 1 83 ? 5.853 -7.404 -2.288 1.00 97.75 83 ALA A O 1
ATOM 646 N N . ILE A 1 84 ? 7.139 -5.677 -1.689 1.00 96.44 84 ILE A N 1
ATOM 647 C CA . ILE A 1 84 ? 8.400 -6.243 -2.204 1.00 96.44 84 ILE A CA 1
ATOM 648 C C . ILE A 1 84 ? 8.656 -7.637 -1.621 1.00 96.44 84 ILE A C 1
ATOM 650 O O . ILE A 1 84 ? 9.006 -8.558 -2.355 1.00 96.44 84 ILE A O 1
ATOM 654 N N . GLU A 1 85 ? 8.474 -7.817 -0.312 1.00 95.06 85 GLU A N 1
ATOM 655 C CA . GLU A 1 85 ? 8.632 -9.127 0.319 1.00 95.06 85 GLU A CA 1
ATOM 656 C C . GLU A 1 85 ? 7.610 -10.155 -0.174 1.00 95.06 85 GLU A C 1
ATOM 658 O O . GLU A 1 85 ? 7.968 -11.313 -0.373 1.00 95.06 85 GLU A O 1
ATOM 663 N N . ASP A 1 86 ? 6.357 -9.749 -0.377 1.00 95.06 86 ASP A N 1
ATOM 664 C CA . ASP A 1 86 ? 5.304 -10.606 -0.928 1.00 95.06 86 ASP A CA 1
ATOM 665 C C . ASP A 1 86 ? 5.664 -11.069 -2.350 1.00 95.06 86 ASP A C 1
ATOM 667 O O . ASP A 1 86 ? 5.654 -12.263 -2.638 1.00 95.06 86 ASP A O 1
ATOM 671 N N . TYR A 1 87 ? 6.137 -10.154 -3.205 1.00 94.62 87 TYR A N 1
ATOM 672 C CA . TYR A 1 87 ? 6.625 -10.492 -4.546 1.00 94.62 87 TYR A CA 1
ATOM 673 C C . TYR A 1 87 ? 7.863 -11.399 -4.517 1.00 94.62 87 TYR A C 1
ATOM 675 O O . TYR A 1 87 ? 7.928 -12.341 -5.301 1.00 94.62 87 TYR A O 1
ATOM 683 N N . ARG A 1 88 ? 8.822 -11.182 -3.603 1.00 91.94 88 ARG A N 1
ATOM 684 C CA . ARG A 1 88 ? 9.985 -12.079 -3.439 1.00 91.94 88 ARG A CA 1
ATOM 685 C C . ARG A 1 88 ? 9.560 -13.505 -3.081 1.00 91.94 88 ARG A C 1
ATOM 687 O O . ARG A 1 88 ? 10.146 -14.454 -3.589 1.00 91.94 88 ARG A O 1
ATOM 694 N N . ARG A 1 89 ? 8.564 -13.663 -2.201 1.00 91.00 89 ARG A N 1
ATOM 695 C CA . ARG A 1 89 ? 8.030 -14.985 -1.823 1.00 91.00 89 ARG A CA 1
ATOM 696 C C . ARG A 1 89 ? 7.275 -15.633 -2.987 1.00 91.00 89 ARG A C 1
ATOM 698 O O . ARG A 1 89 ? 7.440 -16.826 -3.225 1.00 91.00 89 ARG A O 1
ATOM 705 N N . ALA A 1 90 ? 6.515 -14.842 -3.743 1.00 89.56 90 ALA A N 1
ATOM 706 C CA . ALA A 1 90 ? 5.740 -15.310 -4.889 1.00 89.56 90 ALA A CA 1
ATOM 707 C C . ALA A 1 90 ? 6.601 -15.872 -6.037 1.00 89.56 90 ALA A C 1
ATOM 709 O O . ALA A 1 90 ? 6.128 -16.747 -6.762 1.00 89.56 90 ALA A O 1
ATOM 710 N N . GLU A 1 91 ? 7.861 -15.433 -6.190 1.00 83.75 91 GLU A N 1
ATOM 711 C CA . GLU A 1 91 ? 8.787 -15.989 -7.197 1.00 83.75 91 GLU A CA 1
ATOM 712 C C . GLU A 1 91 ? 9.098 -17.488 -6.969 1.00 83.75 91 GLU A C 1
ATOM 714 O O . GLU A 1 91 ? 9.556 -18.156 -7.894 1.00 83.75 91 GLU A O 1
ATOM 719 N N . GLY A 1 92 ? 8.808 -18.033 -5.778 1.00 68.38 92 GLY A N 1
ATOM 720 C CA . GLY A 1 92 ? 9.023 -19.434 -5.391 1.00 68.38 92 GLY A CA 1
ATOM 721 C C . GLY A 1 92 ? 7.775 -20.331 -5.409 1.00 68.38 92 GLY A C 1
ATOM 722 O O . GLY A 1 92 ? 7.660 -21.186 -4.539 1.00 68.38 92 GLY A O 1
ATOM 723 N N . GLU A 1 93 ? 6.857 -20.144 -6.368 1.00 63.53 93 GLU A N 1
ATOM 724 C CA . GLU A 1 93 ? 5.663 -20.986 -6.650 1.00 63.53 93 GLU A CA 1
ATOM 725 C C . GLU A 1 93 ? 4.389 -20.732 -5.811 1.00 63.53 93 GLU A C 1
ATOM 727 O O . GLU A 1 93 ? 3.361 -21.354 -6.072 1.00 63.53 93 GLU A O 1
ATOM 732 N N . GLN A 1 94 ? 4.388 -19.798 -4.852 1.00 68.69 94 GLN A N 1
ATOM 733 C CA . GLN A 1 94 ? 3.241 -19.602 -3.938 1.00 68.69 94 GLN A CA 1
ATOM 734 C C . GLN A 1 94 ? 2.245 -18.498 -4.336 1.00 68.69 94 GLN A C 1
ATOM 736 O O . GLN A 1 94 ? 1.237 -18.317 -3.654 1.00 68.69 94 GLN A O 1
ATOM 741 N N . GLY A 1 95 ? 2.472 -17.792 -5.450 1.00 86.44 95 GLY A N 1
ATOM 742 C CA . GLY A 1 95 ? 1.660 -16.625 -5.813 1.00 86.44 95 GLY A CA 1
ATOM 743 C C . GLY A 1 95 ? 1.740 -15.509 -4.761 1.00 86.44 95 GLY A C 1
ATOM 744 O O . GLY A 1 95 ? 2.467 -15.613 -3.774 1.00 86.44 95 GLY A O 1
ATOM 745 N N . LEU A 1 96 ? 1.028 -14.403 -4.985 1.00 92.56 96 LEU A N 1
ATOM 746 C CA . LEU A 1 96 ? 0.940 -13.329 -3.990 1.00 92.56 96 LEU A CA 1
ATOM 747 C C . LEU A 1 96 ? 0.009 -13.726 -2.842 1.00 92.56 96 LEU A C 1
ATOM 749 O O . LEU A 1 96 ? -0.971 -14.445 -3.043 1.00 92.56 96 LEU A O 1
ATOM 753 N N . SER A 1 97 ? 0.279 -13.206 -1.643 1.00 94.12 97 SER A N 1
ATOM 754 C CA . SER A 1 97 ? -0.603 -13.403 -0.494 1.00 94.12 97 SER A CA 1
ATOM 755 C C . SER A 1 97 ? -2.019 -12.871 -0.754 1.00 94.12 97 SER A C 1
ATOM 757 O O . SER A 1 97 ? -2.204 -11.854 -1.424 1.00 94.12 97 SER A O 1
ATOM 759 N N . LYS A 1 98 ? -3.036 -13.489 -0.143 1.00 95.19 98 LYS A N 1
ATOM 760 C CA . LYS A 1 98 ? -4.424 -12.990 -0.187 1.00 95.19 98 LYS A CA 1
ATOM 761 C C . LYS A 1 98 ? -4.584 -11.579 0.382 1.00 95.19 98 LYS A C 1
ATOM 763 O O . LYS A 1 98 ? -5.388 -10.798 -0.110 1.00 95.19 98 LYS A O 1
ATOM 768 N N . ALA A 1 99 ? -3.723 -11.194 1.324 1.00 96.75 99 ALA A N 1
ATOM 769 C CA . ALA A 1 99 ? -3.647 -9.826 1.830 1.00 96.75 99 ALA A CA 1
ATOM 770 C C . ALA A 1 99 ? -3.329 -8.783 0.734 1.00 96.75 99 ALA A C 1
ATOM 772 O O . ALA A 1 99 ? -3.654 -7.608 0.904 1.00 96.75 99 ALA A O 1
ATOM 773 N N . SER A 1 100 ? -2.717 -9.185 -0.388 1.00 95.31 100 SER A N 1
ATOM 774 C CA . SER A 1 100 ? -2.474 -8.306 -1.540 1.00 95.31 100 SER A CA 1
ATOM 775 C C . SER A 1 100 ? -3.739 -7.968 -2.345 1.00 95.31 100 SER A C 1
ATOM 777 O O . SER A 1 100 ? -3.737 -6.969 -3.059 1.00 95.31 100 SER A O 1
ATOM 779 N N . GLU A 1 101 ? -4.824 -8.741 -2.200 1.00 94.75 101 GLU A N 1
ATOM 780 C CA . GLU A 1 101 ? -6.115 -8.513 -2.877 1.00 94.75 101 GLU A CA 1
ATOM 781 C C . GLU A 1 101 ? -6.956 -7.417 -2.187 1.00 94.75 101 GLU A C 1
ATOM 783 O O . GLU A 1 101 ? -7.938 -6.914 -2.741 1.00 94.75 101 GLU A O 1
ATOM 788 N N . MET A 1 102 ? -6.575 -7.029 -0.968 1.00 96.19 102 MET A N 1
ATOM 789 C CA . MET A 1 102 ? -7.230 -5.990 -0.178 1.00 96.19 102 MET A CA 1
ATOM 790 C C . MET A 1 102 ? -6.527 -4.648 -0.371 1.00 96.19 102 MET A C 1
ATOM 792 O O . MET A 1 102 ? -5.610 -4.311 0.379 1.00 96.19 102 MET A O 1
ATOM 796 N N . ASP A 1 103 ? -6.948 -3.868 -1.366 1.00 97.25 103 ASP A N 1
ATOM 797 C CA . ASP A 1 103 ? -6.408 -2.524 -1.570 1.00 97.25 103 ASP A CA 1
ATOM 798 C C . ASP A 1 103 ? -6.780 -1.550 -0.432 1.00 97.25 103 ASP A C 1
ATOM 800 O O . ASP A 1 103 ? -7.630 -1.812 0.426 1.00 97.25 103 ASP A O 1
ATOM 804 N N . HIS A 1 104 ? -6.116 -0.394 -0.421 1.00 98.19 104 HIS A N 1
ATOM 805 C CA . HIS A 1 104 ? -6.294 0.600 0.633 1.00 98.19 104 HIS A CA 1
ATOM 806 C C . HIS A 1 104 ? -7.671 1.281 0.609 1.00 98.19 104 HIS A C 1
ATOM 808 O O . HIS A 1 104 ? -8.109 1.793 1.637 1.00 98.19 104 HIS A O 1
ATOM 814 N N . HIS A 1 105 ? -8.360 1.277 -0.535 1.00 97.56 105 HIS A N 1
ATOM 815 C CA . HIS A 1 105 ? -9.705 1.826 -0.659 1.00 97.56 105 HIS A CA 1
ATOM 816 C C . HIS A 1 105 ? -10.735 0.886 -0.029 1.00 97.56 105 HIS A C 1
ATOM 818 O O . HIS A 1 105 ? -11.592 1.324 0.736 1.00 97.56 105 HIS A O 1
ATOM 824 N N . TRP A 1 106 ? -10.636 -0.416 -0.290 1.00 97.19 106 TRP A N 1
ATOM 825 C CA . TRP A 1 106 ? -11.494 -1.421 0.325 1.00 97.19 106 TRP A CA 1
ATOM 826 C C . TRP A 1 106 ? -11.279 -1.484 1.839 1.00 97.19 106 TRP A C 1
ATOM 828 O O . TRP A 1 106 ? -12.254 -1.482 2.593 1.00 97.19 106 TRP A O 1
ATOM 838 N N . VAL A 1 107 ? -10.019 -1.466 2.296 1.00 98.12 107 VAL A N 1
ATOM 839 C CA . VAL A 1 107 ? -9.708 -1.430 3.734 1.00 98.12 107 VAL A CA 1
ATOM 840 C C . VAL A 1 107 ? -10.306 -0.179 4.387 1.00 98.12 107 VAL A C 1
ATOM 842 O O . VAL A 1 107 ? -10.912 -0.273 5.456 1.00 98.12 107 VAL A O 1
ATOM 845 N N . SER A 1 108 ? -10.163 0.989 3.749 1.00 97.94 108 SER A N 1
ATOM 846 C CA . SER A 1 108 ? -10.617 2.252 4.326 1.00 97.94 108 SER A CA 1
ATOM 847 C C . SER A 1 108 ? -12.132 2.430 4.298 1.00 97.94 108 SER A C 1
ATOM 849 O O . SER A 1 108 ? -12.653 3.057 5.206 1.00 97.94 108 SER A O 1
ATOM 851 N N . THR A 1 109 ? -12.848 1.907 3.300 1.00 94.94 109 THR A N 1
ATOM 852 C CA . THR A 1 109 ? -14.286 2.193 3.113 1.00 94.94 109 THR A CA 1
ATOM 853 C C . THR A 1 109 ? -15.208 1.042 3.491 1.00 94.94 109 THR A C 1
ATOM 855 O O . THR A 1 109 ? -16.309 1.284 3.985 1.00 94.94 109 THR A O 1
ATOM 858 N N . SER A 1 110 ? -14.777 -0.200 3.269 1.00 95.88 110 SER A N 1
ATOM 859 C 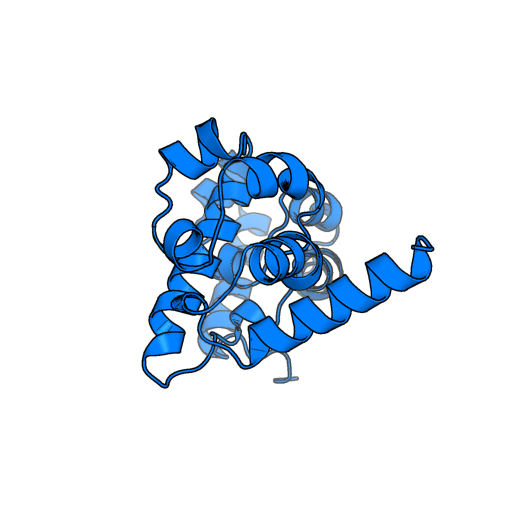CA . SER A 1 110 ? -15.599 -1.394 3.487 1.00 95.88 110 SER A CA 1
ATOM 860 C C . SER A 1 110 ? -15.227 -2.053 4.809 1.00 95.88 110 SER A C 1
ATOM 862 O O . SER A 1 110 ? -16.016 -2.037 5.748 1.00 95.88 110 SER A O 1
ATOM 864 N N . TRP A 1 111 ? -13.982 -2.519 4.937 1.00 97.12 111 TRP A N 1
ATOM 865 C CA . TRP A 1 111 ? -13.552 -3.279 6.112 1.00 97.12 111 TRP A CA 1
ATOM 866 C C . TRP A 1 111 ? -13.677 -2.488 7.418 1.00 97.12 111 TRP A C 1
ATOM 868 O O . TRP A 1 111 ? -14.232 -2.990 8.389 1.00 97.12 111 TRP A O 1
ATOM 878 N N . LEU A 1 112 ? -13.225 -1.230 7.450 1.00 97.75 112 LEU A N 1
ATOM 879 C CA . LEU A 1 112 ? -13.373 -0.387 8.644 1.00 97.75 112 LEU A CA 1
ATOM 880 C C . LEU A 1 112 ? -14.837 -0.145 9.038 1.00 97.75 112 LEU A C 1
ATOM 882 O O . LEU A 1 112 ? -15.139 -0.033 10.229 1.00 97.75 112 LEU A O 1
ATOM 886 N N . SER A 1 113 ? -15.737 -0.076 8.057 1.00 96.31 113 SER A N 1
ATOM 887 C CA . SER A 1 113 ? -17.175 0.044 8.302 1.00 96.31 113 SER A CA 1
ATOM 888 C C . SER A 1 113 ? -17.732 -1.241 8.916 1.00 96.31 113 SER A C 1
ATOM 890 O O . SER A 1 113 ? -18.464 -1.158 9.900 1.00 96.31 113 SER A O 1
ATOM 892 N N . ASP A 1 114 ? -17.318 -2.410 8.419 1.00 95.31 114 ASP A N 1
ATOM 893 C CA . ASP A 1 114 ? -17.709 -3.720 8.963 1.00 95.31 114 ASP A CA 1
ATOM 894 C C . ASP A 1 114 ? -17.186 -3.935 10.395 1.00 95.31 114 ASP A C 1
ATOM 896 O O . ASP A 1 114 ? -17.863 -4.528 11.232 1.00 95.31 114 ASP A O 1
ATOM 900 N N . VAL A 1 115 ? -16.008 -3.387 10.716 1.00 97.12 115 VAL A N 1
ATOM 901 C CA . VAL A 1 115 ? -15.459 -3.352 12.086 1.00 97.12 115 VAL A CA 1
ATOM 902 C C . VAL A 1 115 ? -16.247 -2.402 13.006 1.00 97.12 115 VAL A C 1
ATOM 904 O O . VAL A 1 115 ? -16.118 -2.471 14.230 1.00 97.12 115 VAL A O 1
ATOM 907 N N . GLY A 1 116 ? -17.079 -1.518 12.448 1.00 97.88 116 GLY A N 1
ATOM 908 C CA . GLY A 1 116 ? -17.844 -0.520 13.194 1.00 97.88 116 GLY A CA 1
ATOM 909 C C . GLY A 1 116 ? -17.037 0.729 13.555 1.00 97.88 116 GLY A C 1
ATOM 910 O O . GLY A 1 116 ? -17.386 1.424 14.509 1.00 97.88 116 GLY A O 1
ATOM 911 N N . LEU A 1 117 ? -15.960 1.024 12.816 1.00 98.31 117 LEU A N 1
ATOM 912 C CA . LEU A 1 117 ? -15.084 2.177 13.053 1.00 98.31 117 LEU A CA 1
ATOM 913 C C . LEU A 1 117 ? -14.919 3.104 11.823 1.00 98.31 117 LEU A C 1
ATOM 915 O O . LEU A 1 117 ? -13.789 3.473 11.472 1.00 98.31 117 LEU A O 1
ATOM 919 N N . PRO A 1 118 ? -16.018 3.542 11.171 1.00 97.94 118 PRO A N 1
ATOM 920 C CA . PRO A 1 118 ? -15.951 4.378 9.971 1.00 97.94 118 PRO A CA 1
ATOM 921 C C . PRO A 1 118 ? -15.334 5.768 10.218 1.00 97.94 118 PRO A C 1
ATOM 923 O O . PRO A 1 118 ? -14.914 6.457 9.291 1.00 97.94 118 PRO A O 1
ATOM 926 N N . GLN A 1 119 ? -15.211 6.208 11.470 1.00 98.25 119 GLN A N 1
ATOM 927 C CA . GLN A 1 119 ? -14.526 7.458 11.805 1.00 98.25 119 GLN A CA 1
ATOM 928 C C . GLN A 1 119 ? -13.032 7.462 11.428 1.00 98.25 119 GLN A C 1
ATOM 930 O O . GLN A 1 119 ? -12.442 8.536 11.323 1.00 98.25 119 GLN A O 1
ATOM 935 N N . TYR A 1 120 ? -12.410 6.295 11.204 1.00 98.62 120 TYR A N 1
ATOM 936 C CA . TYR A 1 120 ? -10.995 6.186 10.823 1.00 98.62 120 TYR A CA 1
ATOM 937 C C . TYR A 1 120 ? -10.755 6.025 9.315 1.00 98.62 120 TYR A C 1
ATOM 939 O O . TYR A 1 120 ? -9.593 5.948 8.903 1.00 98.62 120 TYR A O 1
ATOM 947 N N . CYS A 1 121 ? -11.805 6.034 8.479 1.00 98.38 121 CYS A N 1
ATOM 948 C CA . CYS A 1 121 ? -11.690 5.833 7.029 1.00 98.38 121 CYS A CA 1
ATOM 949 C C . CYS A 1 121 ? -10.681 6.798 6.389 1.00 98.38 121 CYS A C 1
ATOM 951 O O . CYS A 1 121 ? -9.766 6.374 5.682 1.00 98.38 121 CYS A O 1
ATOM 953 N N . GLN A 1 122 ? -10.789 8.100 6.683 1.00 98.31 122 GLN A N 1
ATOM 954 C CA . GLN A 1 122 ? -9.889 9.108 6.113 1.00 98.31 122 GLN A CA 1
ATOM 955 C C . GLN A 1 122 ? -8.434 8.897 6.549 1.00 98.31 122 GLN A C 1
ATOM 957 O O . GLN A 1 122 ? -7.518 9.078 5.744 1.00 98.31 122 GLN A O 1
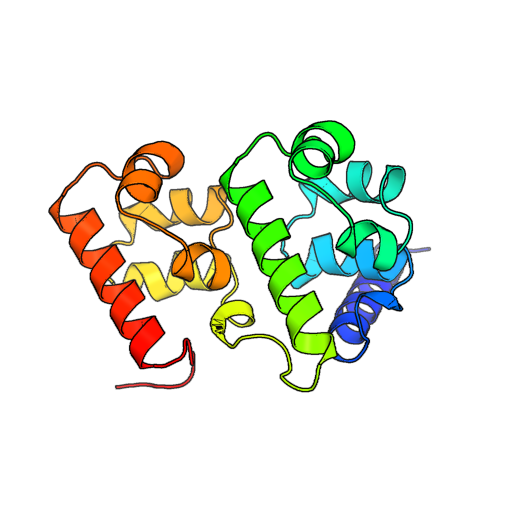ATOM 962 N N . THR A 1 123 ? -8.210 8.473 7.794 1.00 98.38 123 THR A N 1
ATOM 963 C CA . THR A 1 123 ? -6.870 8.191 8.314 1.00 98.38 123 THR A CA 1
ATOM 964 C C . THR A 1 123 ? -6.236 7.008 7.590 1.00 98.38 123 THR A C 1
ATOM 966 O O . THR A 1 123 ? -5.097 7.120 7.136 1.00 98.38 123 THR A O 1
ATOM 969 N N . PHE A 1 124 ? -6.965 5.899 7.437 1.00 98.69 124 PHE A N 1
ATOM 970 C CA . PHE A 1 124 ? -6.473 4.710 6.734 1.00 98.69 124 PHE A CA 1
ATOM 971 C C . PHE A 1 124 ? -6.247 4.984 5.245 1.00 98.69 124 PHE A C 1
ATOM 973 O O . PHE A 1 124 ? -5.224 4.565 4.703 1.00 98.69 124 PHE A O 1
ATOM 980 N N . GLN A 1 125 ? -7.141 5.753 4.612 1.00 98.19 125 GLN A N 1
ATOM 981 C CA . GLN A 1 125 ? -6.997 6.189 3.223 1.00 98.19 125 GLN A CA 1
ATOM 982 C C . GLN A 1 125 ? -5.745 7.056 3.040 1.00 98.19 125 GLN A C 1
ATOM 984 O O . GLN A 1 125 ? -4.942 6.792 2.152 1.00 98.19 125 GLN A O 1
ATOM 989 N N . THR A 1 126 ? -5.542 8.056 3.904 1.00 98.06 126 THR A N 1
ATOM 990 C CA . THR A 1 126 ? -4.383 8.970 3.843 1.00 98.06 126 THR A CA 1
ATOM 991 C C . THR A 1 126 ? -3.054 8.236 4.000 1.00 98.06 126 THR A C 1
ATOM 993 O O . THR A 1 126 ? -2.072 8.622 3.377 1.00 98.06 126 THR A O 1
ATOM 996 N N . HIS A 1 127 ? -3.026 7.183 4.821 1.00 98.56 127 HIS A N 1
ATOM 997 C CA . HIS A 1 127 ? -1.833 6.369 5.067 1.00 98.56 127 HIS A CA 1
ATOM 998 C C . HIS A 1 127 ? -1.726 5.147 4.143 1.00 98.56 127 HIS A C 1
ATOM 1000 O O . HIS A 1 127 ? -0.812 4.341 4.311 1.00 98.56 127 HIS A O 1
ATOM 1006 N N . LEU A 1 128 ? -2.638 4.995 3.175 1.00 98.69 128 LEU A N 1
ATOM 1007 C CA . LEU A 1 128 ? -2.639 3.921 2.177 1.00 98.69 128 LEU A CA 1
ATOM 1008 C C . LEU A 1 128 ? -2.592 2.502 2.780 1.00 98.69 128 LEU A C 1
ATOM 1010 O O . LEU A 1 128 ? -1.969 1.598 2.210 1.00 98.69 128 LEU A O 1
ATOM 1014 N N . VAL A 1 129 ? -3.250 2.295 3.925 1.00 98.81 129 VAL A N 1
ATOM 1015 C CA . VAL A 1 129 ? -3.268 1.011 4.646 1.00 98.81 129 VAL A CA 1
ATOM 1016 C C . VAL A 1 129 ? -3.982 -0.049 3.800 1.00 98.81 129 VAL A C 1
ATOM 1018 O O . VAL A 1 129 ? -5.200 -0.013 3.688 1.00 98.81 129 VAL A O 1
ATOM 1021 N N . ASP A 1 130 ? -3.236 -0.982 3.200 1.00 98.69 130 ASP A N 1
ATOM 1022 C CA . ASP A 1 130 ? -3.782 -2.167 2.513 1.00 98.69 130 ASP A CA 1
ATOM 1023 C C . ASP A 1 130 ? -3.758 -3.408 3.413 1.00 98.69 130 ASP A C 1
ATOM 1025 O O . ASP A 1 130 ? -3.280 -3.345 4.546 1.00 98.69 130 ASP A O 1
ATOM 1029 N N . GLY A 1 131 ? -4.246 -4.548 2.917 1.00 98.44 131 GLY A N 1
ATOM 1030 C CA . GLY A 1 131 ? -4.288 -5.799 3.679 1.00 98.44 131 GLY A CA 1
ATOM 1031 C C . GLY A 1 131 ? -2.922 -6.257 4.195 1.00 98.44 131 GLY A C 1
ATOM 1032 O O . GLY A 1 131 ? -2.824 -6.780 5.304 1.00 98.44 131 GLY A O 1
ATOM 1033 N N . ARG A 1 132 ? -1.839 -6.008 3.446 1.00 98.56 132 ARG A N 1
ATOM 1034 C CA . ARG A 1 132 ? -0.474 -6.336 3.890 1.00 98.56 132 ARG A CA 1
ATOM 1035 C C . ARG A 1 132 ? -0.059 -5.457 5.062 1.00 98.56 132 ARG A C 1
ATOM 1037 O O . ARG A 1 132 ? 0.403 -5.980 6.075 1.00 98.56 132 ARG A O 1
ATOM 1044 N N . VAL A 1 133 ? -0.256 -4.138 4.957 1.00 98.75 133 VAL A N 1
ATOM 1045 C CA . VAL A 1 133 ? -0.009 -3.210 6.072 1.00 98.75 133 VAL A CA 1
ATOM 1046 C C . VAL A 1 133 ? -0.860 -3.607 7.269 1.00 98.75 133 VAL A C 1
ATOM 1048 O O . VAL A 1 133 ? -0.321 -3.724 8.366 1.00 98.75 133 VAL A O 1
ATOM 1051 N N . LEU A 1 134 ? -2.144 -3.877 7.049 1.00 98.31 134 LEU A N 1
ATOM 1052 C CA . LEU A 1 134 ? -3.104 -4.275 8.067 1.00 98.31 134 LEU A CA 1
ATOM 1053 C C . LEU A 1 134 ? -2.624 -5.503 8.856 1.00 98.31 134 LEU A C 1
ATOM 1055 O O . LEU A 1 134 ? -2.587 -5.459 10.082 1.00 98.31 134 LEU A O 1
ATOM 1059 N N . ASN A 1 135 ? -2.140 -6.540 8.166 1.00 98.31 135 ASN A N 1
ATOM 1060 C CA . ASN A 1 135 ? -1.575 -7.748 8.778 1.00 98.31 135 ASN A CA 1
ATOM 1061 C C . ASN A 1 135 ? -0.304 -7.496 9.619 1.00 98.31 135 ASN A C 1
ATOM 1063 O O . ASN A 1 135 ? 0.099 -8.340 10.414 1.00 98.31 135 ASN A O 1
ATOM 1067 N N . SER A 1 136 ? 0.348 -6.345 9.438 1.00 98.44 136 SER A N 1
ATOM 1068 C CA . SER A 1 136 ? 1.577 -5.968 10.147 1.00 98.44 136 SER A CA 1
ATOM 1069 C C . SER A 1 136 ? 1.360 -4.989 11.306 1.00 98.44 136 SER A C 1
ATOM 1071 O O . SER A 1 136 ? 2.320 -4.656 12.004 1.00 98.44 136 SER A O 1
ATOM 1073 N N . LEU A 1 137 ? 0.145 -4.454 11.480 1.00 98.50 137 LEU A N 1
ATOM 1074 C CA . LEU A 1 137 ? -0.109 -3.401 12.461 1.00 98.50 137 LEU A CA 1
ATOM 1075 C C . LEU A 1 137 ? -0.053 -3.944 13.888 1.00 98.50 137 LEU A C 1
ATOM 1077 O O . LEU A 1 137 ? -0.720 -4.910 14.249 1.00 98.50 137 LEU A O 1
ATOM 1081 N N . SER A 1 138 ? 0.701 -3.248 14.733 1.00 98.25 138 SER A N 1
ATOM 1082 C CA . SER A 1 138 ? 0.677 -3.423 16.182 1.00 98.25 138 SER A CA 1
ATOM 1083 C C . SER A 1 138 ? -0.161 -2.336 16.858 1.00 98.25 138 SER A C 1
ATOM 1085 O O . SER A 1 138 ? -0.411 -1.272 16.289 1.00 98.25 138 SER A O 1
ATOM 1087 N N . ARG A 1 139 ? -0.516 -2.540 18.135 1.00 98.44 139 ARG A N 1
ATOM 1088 C CA . ARG A 1 139 ? -1.158 -1.497 18.958 1.00 98.44 139 ARG A CA 1
ATOM 1089 C C . ARG A 1 139 ? -0.368 -0.182 18.951 1.00 98.44 139 ARG A C 1
ATOM 1091 O O . ARG A 1 139 ? -0.953 0.887 18.828 1.00 98.44 139 ARG A O 1
ATOM 1098 N N . ARG A 1 140 ? 0.966 -0.272 19.025 1.00 98.38 140 ARG A N 1
ATOM 1099 C CA . ARG A 1 140 ? 1.863 0.890 18.982 1.00 98.38 140 ARG A CA 1
ATOM 1100 C C . ARG A 1 140 ? 1.778 1.627 17.647 1.00 98.38 140 ARG A C 1
ATOM 1102 O O . ARG A 1 140 ? 1.893 2.847 17.633 1.00 98.38 140 ARG A O 1
ATOM 1109 N N . ASP A 1 141 ? 1.598 0.912 16.539 1.00 98.38 141 ASP A N 1
ATOM 1110 C CA . ASP A 1 141 ? 1.459 1.533 15.220 1.00 98.38 141 ASP A CA 1
ATOM 1111 C C . ASP A 1 141 ? 0.131 2.288 15.090 1.00 98.38 141 ASP A C 1
ATOM 1113 O O . ASP A 1 141 ? 0.119 3.397 14.555 1.00 98.38 141 ASP A O 1
ATOM 1117 N N . LEU A 1 142 ? -0.962 1.724 15.625 1.00 98.62 142 LEU A N 1
ATOM 1118 C CA . LEU A 1 142 ? -2.274 2.382 15.656 1.00 98.62 142 LEU A CA 1
ATOM 1119 C C . LEU A 1 142 ? -2.202 3.732 16.377 1.00 98.62 142 LEU A C 1
ATOM 1121 O O . LEU A 1 142 ? -2.696 4.734 15.868 1.00 98.62 142 LEU A O 1
ATOM 1125 N N . GLU A 1 143 ? -1.525 3.779 17.521 1.00 98.19 143 GLU A N 1
ATOM 1126 C CA . GLU A 1 143 ? -1.332 5.016 18.274 1.00 98.19 143 GLU A CA 1
ATOM 1127 C C . GLU A 1 143 ? -0.364 5.973 17.565 1.00 98.19 143 GLU A C 1
ATOM 1129 O O . GLU A 1 143 ? -0.708 7.117 17.280 1.00 98.19 143 GLU A O 1
ATOM 1134 N N . LYS A 1 144 ? 0.846 5.500 17.239 1.00 98.12 144 LYS A N 1
ATOM 1135 C CA . LYS A 1 144 ? 1.945 6.353 16.767 1.00 98.12 144 LYS A CA 1
ATOM 1136 C C . LYS A 1 144 ? 1.725 6.903 15.360 1.00 98.12 144 LYS A C 1
ATOM 1138 O O . LYS A 1 144 ? 2.124 8.032 15.089 1.00 98.12 144 LYS A O 1
ATOM 1143 N N . PHE A 1 145 ? 1.193 6.090 14.452 1.00 98.06 145 PHE A N 1
ATOM 1144 C CA . PHE A 1 145 ? 1.134 6.426 13.029 1.00 98.06 145 PHE A CA 1
ATOM 1145 C C . PHE A 1 145 ? -0.279 6.719 12.543 1.00 98.06 145 PHE A C 1
ATOM 1147 O O . PHE A 1 145 ? -0.436 7.486 11.603 1.00 98.06 145 PHE A O 1
ATOM 1154 N N . LEU A 1 146 ? -1.299 6.140 13.181 1.00 98.25 146 LEU A N 1
ATOM 1155 C CA . LEU A 1 146 ? -2.697 6.341 12.795 1.00 98.25 146 LEU A CA 1
ATOM 1156 C C . LEU A 1 146 ? -3.467 7.217 13.798 1.00 98.25 146 LEU A C 1
ATOM 1158 O O . LEU A 1 146 ? -4.640 7.498 13.578 1.00 98.25 146 LEU A O 1
ATOM 1162 N N . ASN A 1 147 ? -2.825 7.692 14.871 1.00 97.75 147 ASN A N 1
ATOM 1163 C CA . ASN A 1 147 ? -3.443 8.550 15.886 1.00 97.75 147 ASN A CA 1
ATOM 1164 C C . ASN A 1 147 ? -4.725 7.941 16.501 1.00 97.75 147 ASN A C 1
ATOM 1166 O O . ASN A 1 147 ? -5.691 8.639 16.809 1.00 97.75 147 ASN A O 1
ATOM 1170 N N . ILE A 1 148 ? -4.744 6.616 16.658 1.00 98.38 148 ILE A N 1
ATOM 1171 C CA . ILE A 1 148 ? -5.829 5.865 17.293 1.00 98.38 148 ILE A CA 1
ATOM 1172 C C . ILE A 1 148 ? -5.366 5.500 18.697 1.00 98.38 148 ILE A C 1
ATOM 1174 O O . ILE A 1 148 ? -4.717 4.475 18.893 1.00 98.38 148 ILE A O 1
ATOM 1178 N N . SER A 1 149 ? -5.664 6.361 19.668 1.00 97.69 149 SER A N 1
ATOM 1179 C CA . SER A 1 149 ? -5.281 6.187 21.077 1.00 97.69 149 SER A CA 1
ATOM 1180 C C . SER A 1 149 ? -6.366 5.536 21.940 1.00 97.69 149 SER A C 1
ATOM 1182 O O . SER A 1 149 ? -6.059 5.031 23.018 1.00 97.69 149 SER A O 1
ATOM 1184 N N . ASP A 1 150 ? -7.621 5.511 21.477 1.00 98.50 150 ASP A N 1
ATOM 1185 C CA . ASP A 1 150 ? -8.714 4.865 22.207 1.00 98.50 150 ASP A CA 1
ATOM 1186 C C . ASP A 1 150 ? -8.470 3.352 22.328 1.00 98.50 150 ASP A C 1
ATOM 1188 O O . ASP A 1 150 ? -8.327 2.635 21.333 1.00 98.50 150 ASP A O 1
ATOM 1192 N N . TYR A 1 151 ? -8.421 2.864 23.568 1.00 98.12 151 TYR A N 1
ATOM 1193 C CA . TYR A 1 151 ? -8.067 1.481 23.869 1.00 98.12 151 TYR A CA 1
ATOM 1194 C C . TYR A 1 151 ? -9.066 0.466 23.300 1.00 98.12 151 TYR A C 1
ATOM 1196 O O . TYR A 1 151 ? -8.655 -0.615 22.856 1.00 98.12 151 TYR A O 1
ATOM 1204 N N . PHE A 1 152 ? -10.362 0.790 23.316 1.00 98.56 152 PHE A N 1
ATOM 1205 C CA . PHE A 1 152 ? -11.403 -0.091 22.800 1.00 98.56 152 PHE A CA 1
ATOM 1206 C C . PHE A 1 152 ? -11.344 -0.136 21.279 1.00 98.56 152 PHE A C 1
ATOM 1208 O O . PHE A 1 152 ? -11.326 -1.228 20.720 1.00 98.56 152 PHE A O 1
ATOM 1215 N N . HIS A 1 153 ? -11.180 1.007 20.611 1.00 98.75 153 HIS A N 1
ATOM 1216 C CA . HIS A 1 153 ? -11.012 1.047 19.158 1.00 98.75 153 HIS A CA 1
ATOM 1217 C C . HIS A 1 153 ? -9.763 0.287 18.700 1.00 98.75 153 HIS A C 1
ATOM 1219 O O . HIS A 1 153 ? -9.839 -0.516 17.771 1.00 98.75 153 HIS A O 1
ATOM 1225 N N . GLN A 1 154 ? -8.627 0.467 19.383 1.00 98.75 154 GLN A N 1
ATOM 1226 C CA . GLN A 1 154 ? -7.418 -0.319 19.116 1.00 98.75 154 GLN A CA 1
ATOM 1227 C C . GLN A 1 154 ? -7.680 -1.824 19.254 1.00 98.75 154 GLN A C 1
ATOM 1229 O O . GLN A 1 154 ? -7.225 -2.613 18.430 1.00 98.75 154 GLN A O 1
ATOM 1234 N N . THR A 1 155 ? -8.406 -2.232 20.296 1.00 98.62 155 THR A N 1
ATOM 1235 C CA . THR A 1 155 ? -8.716 -3.645 20.548 1.00 98.62 155 THR A CA 1
ATOM 1236 C C . THR A 1 155 ? -9.643 -4.211 19.475 1.00 98.62 155 THR A C 1
ATOM 1238 O O . THR A 1 155 ? -9.345 -5.277 18.945 1.00 98.62 155 THR A O 1
ATOM 1241 N N . SER A 1 156 ? -10.697 -3.487 19.089 1.00 98.69 156 SER A N 1
ATOM 1242 C CA . SER A 1 156 ? -11.602 -3.890 18.005 1.00 98.69 156 SER A CA 1
ATOM 1243 C C . SER A 1 156 ? -10.861 -4.079 16.681 1.00 98.69 156 SER A C 1
ATOM 1245 O O . SER A 1 156 ? -11.035 -5.106 16.030 1.00 98.69 156 SER A O 1
ATOM 1247 N N . ILE A 1 157 ? -9.974 -3.144 16.316 1.00 98.69 157 ILE A N 1
ATOM 1248 C CA . ILE A 1 157 ? -9.144 -3.246 15.104 1.00 98.69 157 ILE A CA 1
ATOM 1249 C C . ILE A 1 157 ? -8.255 -4.489 15.162 1.00 98.69 157 ILE A C 1
ATOM 1251 O O . ILE A 1 157 ? -8.239 -5.276 14.222 1.00 98.69 157 ILE A O 1
ATOM 1255 N N . LEU A 1 158 ? -7.527 -4.696 16.262 1.00 98.69 158 LEU A N 1
ATOM 1256 C CA . LEU A 1 158 ? -6.592 -5.819 16.380 1.00 98.69 158 LEU A CA 1
ATOM 1257 C C . LEU A 1 158 ? -7.304 -7.179 16.379 1.00 98.69 158 LEU A C 1
ATOM 1259 O O . LEU A 1 158 ? -6.798 -8.124 15.780 1.00 98.69 158 LEU A O 1
ATOM 1263 N N . LEU A 1 159 ? -8.487 -7.278 16.990 1.00 98.50 159 LEU A N 1
ATOM 1264 C CA . LEU A 1 159 ? -9.307 -8.491 16.936 1.00 98.50 159 LEU A CA 1
ATOM 1265 C C . LEU A 1 159 ? -9.858 -8.745 15.528 1.00 98.50 159 LEU A C 1
ATOM 1267 O O . LEU A 1 159 ? -9.851 -9.884 15.068 1.00 98.50 159 LEU A O 1
ATOM 1271 N N . ALA A 1 160 ? -10.279 -7.702 14.810 1.00 98.19 160 ALA A N 1
ATOM 1272 C CA . ALA A 1 160 ? -10.709 -7.833 13.421 1.00 98.19 160 ALA A CA 1
ATOM 1273 C C . ALA A 1 160 ? -9.558 -8.261 12.491 1.00 98.19 160 ALA A C 1
ATOM 1275 O O . ALA A 1 160 ? -9.759 -9.078 11.594 1.00 98.19 160 ALA A O 1
ATOM 1276 N N . ILE A 1 161 ? -8.336 -7.772 12.731 1.00 98.31 161 ILE A N 1
ATOM 1277 C CA . ILE A 1 161 ? -7.127 -8.236 12.030 1.00 98.31 161 ILE A CA 1
ATOM 1278 C C . ILE A 1 161 ? -6.865 -9.712 12.337 1.00 98.31 161 ILE A C 1
ATOM 1280 O O . ILE A 1 161 ? -6.591 -10.487 11.425 1.00 98.31 161 ILE A O 1
ATOM 1284 N N . GLN A 1 162 ? -6.983 -10.121 13.603 1.00 97.94 162 GLN A N 1
ATOM 1285 C CA . GLN A 1 162 ? -6.827 -11.521 13.994 1.00 97.94 162 GLN A CA 1
ATOM 1286 C C . GLN A 1 162 ? -7.868 -12.421 13.313 1.00 97.94 162 GLN A C 1
ATOM 1288 O O . GLN A 1 162 ? -7.536 -13.520 12.872 1.00 97.94 162 GLN A O 1
ATOM 1293 N N . LEU A 1 163 ? -9.108 -11.950 13.167 1.00 96.69 163 LEU A N 1
ATOM 1294 C CA . LEU A 1 163 ? -10.130 -12.660 12.404 1.00 96.69 163 LEU A CA 1
ATOM 1295 C C . LEU A 1 163 ? -9.717 -12.819 10.934 1.00 96.69 163 LEU A C 1
ATOM 1297 O O . LEU A 1 163 ? -9.767 -13.931 10.416 1.00 96.69 163 LEU A O 1
ATOM 1301 N N . LEU A 1 164 ? -9.232 -11.758 10.277 1.00 96.50 164 LEU A N 1
ATOM 1302 C CA . LEU A 1 164 ? -8.700 -11.868 8.913 1.00 96.50 164 LEU A CA 1
ATOM 1303 C C . LEU A 1 164 ? -7.541 -12.868 8.823 1.00 96.50 164 LEU A C 1
ATOM 1305 O O . LEU A 1 164 ? -7.500 -13.662 7.888 1.00 96.50 164 LEU A O 1
ATOM 1309 N N . GLN A 1 165 ? -6.633 -12.890 9.802 1.00 97.06 165 GLN A N 1
ATOM 1310 C CA . GLN A 1 165 ? -5.544 -13.874 9.864 1.00 97.06 165 GLN A CA 1
ATOM 1311 C C . GLN A 1 165 ? -6.073 -15.311 9.939 1.00 97.06 165 GLN A C 1
ATOM 1313 O O . GLN A 1 165 ? -5.578 -16.176 9.220 1.00 97.06 165 GLN A O 1
ATOM 1318 N N . MET A 1 166 ? -7.096 -15.565 10.762 1.00 96.56 166 MET A N 1
ATOM 1319 C CA . MET A 1 166 ? -7.735 -16.883 10.869 1.00 96.56 166 MET A CA 1
ATOM 1320 C C . MET A 1 166 ? -8.395 -17.325 9.558 1.00 96.56 166 MET A C 1
ATOM 1322 O O . MET A 1 166 ? -8.440 -18.518 9.271 1.00 96.56 166 MET A O 1
ATOM 1326 N N . LEU A 1 167 ? -8.873 -16.370 8.760 1.00 95.06 167 LEU A N 1
ATOM 1327 C CA . LEU A 1 167 ? -9.470 -16.598 7.442 1.00 95.06 167 LEU A CA 1
ATOM 1328 C C . LEU A 1 167 ? -8.440 -16.556 6.301 1.00 95.06 167 LEU A C 1
ATOM 1330 O O . LEU A 1 167 ? -8.810 -16.588 5.132 1.00 95.06 167 LEU A O 1
ATOM 1334 N N . GLY A 1 168 ? -7.146 -16.438 6.614 1.00 95.50 168 GLY A N 1
ATOM 1335 C CA . GLY A 1 168 ? -6.093 -16.341 5.606 1.00 95.50 168 GLY A CA 1
ATOM 1336 C C . GLY A 1 168 ? -6.188 -15.094 4.721 1.00 95.50 168 GLY A C 1
ATOM 1337 O O . GLY A 1 168 ? -5.683 -15.123 3.605 1.00 95.50 168 GLY A O 1
ATOM 1338 N N . PHE A 1 169 ? -6.818 -14.014 5.199 1.00 96.06 169 PHE A N 1
ATOM 1339 C CA . PHE A 1 169 ? -7.120 -12.788 4.445 1.00 96.06 169 PHE A CA 1
ATOM 1340 C C . PHE A 1 169 ? -7.985 -13.012 3.193 1.00 96.06 169 PHE A C 1
ATOM 1342 O O . PHE A 1 169 ? -7.975 -12.186 2.282 1.00 96.06 169 PHE A O 1
ATOM 1349 N N . ASP A 1 170 ? -8.748 -14.104 3.137 1.00 91.12 170 ASP A N 1
ATOM 1350 C CA . ASP A 1 170 ? -9.667 -14.351 2.031 1.00 91.12 170 ASP A CA 1
ATOM 1351 C C . ASP A 1 170 ? -10.870 -13.395 2.095 1.00 91.12 170 ASP A C 1
ATOM 1353 O O . ASP A 1 170 ? -11.666 -13.417 3.036 1.00 91.12 170 ASP A O 1
ATOM 1357 N N . LYS A 1 171 ? -10.985 -12.533 1.079 1.00 81.62 171 LYS A N 1
ATOM 1358 C CA . LYS A 1 171 ? -12.025 -11.505 0.955 1.00 81.62 171 LYS A CA 1
ATOM 1359 C C . LYS A 1 171 ? -13.411 -12.089 0.658 1.00 81.62 171 LYS A C 1
ATOM 1361 O O . LYS A 1 171 ? -14.415 -11.428 0.916 1.00 81.62 171 LYS A O 1
ATOM 1366 N N . GLU A 1 172 ? -13.474 -13.304 0.116 1.00 78.81 172 GLU A N 1
ATOM 1367 C CA . GLU A 1 172 ? -14.723 -13.929 -0.330 1.00 78.81 172 GLU A CA 1
ATOM 1368 C C . GLU A 1 172 ? -15.386 -14.791 0.751 1.00 78.81 172 GLU A C 1
ATOM 1370 O O . GLU A 1 172 ? -16.526 -15.234 0.583 1.00 78.81 172 GLU A O 1
ATOM 1375 N N . VAL A 1 173 ? -14.718 -15.005 1.889 1.00 72.75 173 VAL A N 1
ATOM 1376 C CA . VAL A 1 173 ? -15.307 -15.729 3.018 1.00 72.75 173 VAL A CA 1
ATOM 1377 C C . VAL A 1 173 ? -16.345 -14.837 3.700 1.00 72.75 173 VAL A C 1
ATOM 1379 O O . VAL A 1 173 ? -16.020 -13.966 4.504 1.00 72.75 173 VAL A O 1
ATOM 1382 N N . ARG A 1 174 ? -17.619 -15.048 3.352 1.00 52.53 174 ARG A N 1
ATOM 1383 C CA . ARG A 1 174 ? -18.778 -14.402 3.987 1.00 52.53 174 ARG A CA 1
ATOM 1384 C C . ARG A 1 174 ? -19.333 -15.275 5.116 1.00 52.53 174 ARG A C 1
ATOM 1386 O O . ARG A 1 174 ? -19.392 -16.496 4.966 1.00 52.53 174 ARG A O 1
ATOM 1393 N N . PHE A 1 175 ? -19.753 -14.638 6.210 1.00 50.78 175 PHE A N 1
ATOM 1394 C CA . PHE A 1 175 ? -20.566 -15.243 7.273 1.00 50.78 175 PHE A CA 1
ATOM 1395 C C . PHE A 1 175 ? -22.059 -15.103 6.968 1.00 50.78 175 PHE A C 1
ATOM 1397 O O . PHE A 1 175 ? -22.439 -14.067 6.371 1.00 50.78 175 PHE A O 1
#

Radius of gyration: 16.64 Å; chains: 1; bounding box: 38×32×52 Å

Sequence (175 aa):
MSDGEEHLDRLQQAELTRTTCMSLWRAGAVQAWMEVVMGMPMYIQACSENVKSGKVLLGLTDEDLELGLSIGNPIHRRKIRLAIEDYRRAEGEQGLSKASEMDHHWVSTSWLSDVGLPQYCQTFQTHLVDGRVLNSLSRRDLEKFLNISDYFHQTSILLAIQLLQMLGFDKEVRF

Organism: NCBI:txid451742

InterPro domains:
  IPR001660 Sterile alpha motif domain [PF00536] (24-87)
  IPR001660 Sterile alpha motif domain [PF00536] (109-164)
  IPR001660 Sterile alpha motif domain [PS50105] (25-90)
  IPR001660 Sterile alpha motif domain [PS50105] (111-167)
  IPR001660 Sterile alpha motif domain [SM00454] (22-90)
  IPR001660 Sterile alpha motif domain [SM00454] (99-167)
  IPR013761 Sterile alpha motif/pointed domain superfamily [G3DSA:1.10.150.50] (2-92)
  IPR013761 Sterile alpha motif/pointed domain superfamily [G3DSA:1.10.150.50] (101-174)
  IPR013761 Sterile alpha motif/pointed domain superfamily [SSF47769] (16-89)
  IPR013761 Sterile alpha motif/pointed domain superfamily [SSF47769] (101-166)
  IPR037614 Kazrin [PTHR12776] (3-172)